Protein AF-A0A1H2DAK4-F1 (afdb_monomer_lite)

pLDDT: mean 86.94, std 15.89, range [40.03, 98.31]

Secondary structure (DSSP, 8-state):
------PPPPTT----S-HHHHHHHHHHHHHHHHHHHHHH--SPPPPPTTHHHHHHHHHHHHHHHH---HHHHHHHHHHHHHHHHHHHHH-HHHHH-HHHHHHHHHHHHHHHTTS-TT-TTHHHHHHHHHHHT----SHHHHHHHHHHHHHHHHHHHHHHH--

Radius of gyration: 18.95 Å; chains: 1; bounding box: 58×36×54 Å

Foldseek 3Di:
DDPDPPDPPDPPDDPPDQLLVVLLVQLLVLLVQQVCCVVPNDDRDDRDVCNVVSLVSQLVVLCVQQVDDSVVSSVLSVLLSVVLSVCSVPPPCCVPPPVLVVLVNVLSCCCSSVVCVPRLLNQLVVLSVVLVPQDPPDPVSVVVNVVSVVSNVVSSVVSSPVD

Organism: NCBI:txid113562

Sequence (163 aa):
MESDRIVPADPERPVSGEPHVRLVDAVLRSSRGHADWQAEGGPRPQLPRGWTELWNDAVRRQMDLAEEPENDARRTVQAMLDQLTRLDREAEWFRSDPLLRTRAISETLLHCTRLGPDVPSRLAQAAWHRQQGLRPVDYARIQAIAAAQDDWLEAWNIWATTR

Structure (mmCIF, N/CA/C/O backbone):
data_AF-A0A1H2DAK4-F1
#
_entry.id   AF-A0A1H2DAK4-F1
#
loop_
_atom_site.group_PDB
_atom_site.id
_atom_site.type_symbol
_atom_site.label_atom_id
_atom_site.label_alt_id
_atom_site.label_comp_id
_atom_site.label_asym_id
_atom_site.label_entity_id
_atom_site.label_seq_id
_atom_site.pdbx_PDB_ins_code
_atom_site.Cartn_x
_atom_site.Cartn_y
_atom_site.Cartn_z
_atom_site.occupancy
_atom_site.B_iso_or_equiv
_atom_site.auth_seq_id
_atom_site.auth_comp_id
_atom_site.auth_asym_id
_atom_site.auth_atom_id
_atom_site.pdbx_PDB_model_num
ATOM 1 N N . MET A 1 1 ? -44.681 16.536 31.452 1.00 40.69 1 MET A N 1
ATOM 2 C CA . MET A 1 1 ? -44.625 16.177 30.019 1.00 40.69 1 MET A CA 1
ATOM 3 C C . MET A 1 1 ? -43.407 16.867 29.451 1.00 40.69 1 MET A C 1
ATOM 5 O O . MET A 1 1 ? -43.492 18.020 29.053 1.00 40.69 1 MET A O 1
ATOM 9 N N . GLU A 1 2 ? -42.263 16.203 29.547 1.00 40.03 2 GLU A N 1
ATOM 10 C CA . GLU A 1 2 ? -40.990 16.700 29.033 1.00 40.03 2 GLU A CA 1
ATOM 11 C C . GLU A 1 2 ? -40.801 16.061 27.658 1.00 40.03 2 GLU A C 1
ATOM 13 O O . GLU A 1 2 ? -40.705 14.840 27.548 1.00 40.03 2 GLU A O 1
ATOM 18 N N . SER A 1 3 ? -40.885 16.878 26.606 1.00 45.59 3 SER A N 1
ATOM 19 C CA . SER A 1 3 ? -40.594 16.443 25.243 1.00 45.59 3 SER A CA 1
ATOM 20 C C . SER A 1 3 ? -39.106 16.162 25.129 1.00 45.59 3 SER A C 1
ATOM 22 O O . SER A 1 3 ? -38.292 17.086 25.113 1.00 45.59 3 SER A O 1
ATOM 24 N N . ASP A 1 4 ? -38.792 14.879 25.023 1.00 43.88 4 ASP A N 1
ATOM 25 C CA . ASP A 1 4 ? -37.480 14.350 24.696 1.00 43.88 4 ASP A CA 1
ATOM 26 C C . ASP A 1 4 ? -37.085 14.849 23.295 1.00 43.88 4 ASP A C 1
ATOM 28 O O . ASP A 1 4 ? -37.601 14.407 22.263 1.00 43.88 4 ASP A O 1
ATOM 32 N N . ARG A 1 5 ? -36.235 15.880 23.251 1.00 52.38 5 ARG A N 1
ATOM 33 C CA . ARG A 1 5 ? -35.618 16.342 22.009 1.00 52.38 5 ARG A CA 1
ATOM 34 C C . ARG A 1 5 ? -34.585 15.299 21.617 1.00 52.38 5 ARG A C 1
ATOM 36 O O . ARG A 1 5 ? -33.481 15.290 22.150 1.00 52.38 5 ARG A O 1
ATOM 43 N N . ILE A 1 6 ? -34.932 14.477 20.632 1.00 50.94 6 ILE A N 1
ATOM 44 C CA . ILE A 1 6 ? -33.966 13.710 19.850 1.00 50.94 6 ILE A CA 1
ATOM 45 C C . ILE A 1 6 ? -32.992 14.720 19.233 1.00 50.94 6 ILE A C 1
ATOM 47 O O . ILE A 1 6 ? -33.313 15.412 18.267 1.00 50.94 6 ILE A O 1
ATOM 51 N N . VAL A 1 7 ? -31.816 14.849 19.843 1.00 50.03 7 VAL A N 1
ATOM 52 C CA . VAL A 1 7 ? -30.684 15.566 19.263 1.00 50.03 7 VAL A CA 1
ATOM 53 C C . VAL A 1 7 ? -30.211 14.721 18.078 1.00 50.03 7 VAL A C 1
ATOM 55 O O . VAL A 1 7 ? -29.848 13.561 18.290 1.00 50.03 7 VAL A O 1
ATOM 58 N N . PRO A 1 8 ? -30.240 15.227 16.832 1.00 43.41 8 PRO A N 1
ATOM 59 C CA . PRO A 1 8 ? -29.675 14.490 15.713 1.00 43.41 8 PRO A CA 1
ATOM 60 C C . PRO A 1 8 ? -28.182 14.286 15.975 1.00 43.41 8 PRO A C 1
ATOM 62 O O . PRO A 1 8 ? -27.466 15.233 16.298 1.00 43.41 8 PRO A O 1
ATOM 65 N N . ALA A 1 9 ? -27.731 13.035 15.884 1.00 45.91 9 ALA A N 1
ATOM 66 C CA . ALA A 1 9 ? -26.320 12.704 15.978 1.00 45.91 9 ALA A CA 1
ATOM 67 C C . ALA A 1 9 ? -25.557 13.470 14.890 1.00 45.91 9 ALA A C 1
ATOM 69 O O . ALA A 1 9 ? -25.835 13.327 13.700 1.00 45.91 9 ALA A O 1
ATOM 70 N N . ASP A 1 10 ? -24.625 14.300 15.334 1.00 41.59 10 ASP A N 1
ATOM 71 C CA . ASP A 1 10 ? -23.711 15.064 14.502 1.00 41.59 10 ASP A CA 1
ATOM 72 C C . ASP A 1 10 ? -22.810 14.101 13.694 1.00 41.59 10 ASP A C 1
ATOM 74 O O . ASP A 1 10 ? -22.093 13.297 14.303 1.00 41.59 10 ASP A O 1
ATOM 78 N N . PRO A 1 11 ? -22.843 14.108 12.346 1.00 46.69 11 PRO A N 1
ATOM 79 C CA . PRO A 1 11 ? -22.005 13.232 11.527 1.00 46.69 11 PRO A CA 1
ATOM 80 C C . PRO A 1 11 ? -20.517 13.639 11.516 1.00 46.69 11 PRO A C 1
ATOM 82 O O . PRO A 1 11 ? -19.717 12.964 10.869 1.00 46.69 11 PRO A O 1
ATOM 85 N N . GLU A 1 12 ? -20.126 14.702 12.230 1.00 40.50 12 GLU A N 1
ATOM 86 C CA . GLU A 1 12 ? -18.793 15.318 12.165 1.00 40.50 12 GLU A CA 1
ATOM 87 C C . GLU A 1 12 ? -17.876 15.038 13.369 1.00 40.50 12 GLU A C 1
ATOM 89 O O . GLU A 1 12 ? -16.971 15.819 13.668 1.00 40.50 12 GLU A O 1
ATOM 94 N N . ARG A 1 13 ? -18.010 13.900 14.066 1.00 42.22 13 ARG A N 1
ATOM 95 C CA . ARG A 1 13 ? -16.887 13.473 14.921 1.00 42.22 13 ARG A CA 1
ATOM 96 C C . ARG A 1 13 ? -15.722 13.032 14.029 1.00 42.22 13 ARG A C 1
ATOM 98 O O . ARG A 1 13 ? -15.907 12.094 13.249 1.00 42.22 13 ARG A O 1
ATOM 105 N N . PRO A 1 14 ? -14.510 13.611 14.153 1.00 43.75 14 PRO A N 1
ATOM 106 C CA . PRO A 1 14 ? -13.342 13.025 13.518 1.00 43.75 14 PRO A CA 1
ATOM 107 C C . PRO A 1 14 ? -13.191 11.611 14.076 1.00 43.75 14 PRO A C 1
ATOM 109 O O . PRO A 1 14 ? -13.089 11.415 15.288 1.00 43.75 14 PRO A O 1
ATOM 112 N N . VAL A 1 15 ? -13.244 10.613 13.195 1.00 46.28 15 VAL A N 1
ATOM 113 C CA . VAL A 1 15 ? -12.971 9.226 13.564 1.00 46.28 15 VAL A CA 1
ATOM 114 C C . VAL A 1 15 ? -11.529 9.197 14.064 1.00 46.28 15 VAL A C 1
ATOM 116 O O . VAL A 1 15 ? -10.595 9.296 13.270 1.00 46.28 15 VAL A O 1
ATOM 119 N N . SER A 1 16 ? -11.364 9.160 15.388 1.00 53.69 16 SER A N 1
ATOM 120 C CA . SER A 1 16 ? -10.074 8.980 16.050 1.00 53.69 16 SER A CA 1
ATOM 121 C C . SER A 1 16 ? -9.445 7.703 15.499 1.00 53.69 16 SER A C 1
ATOM 123 O O . SER A 1 16 ? -10.003 6.617 15.649 1.00 53.69 16 SER A O 1
ATOM 125 N N . GLY A 1 17 ? -8.342 7.841 14.773 1.00 75.88 17 GLY A N 1
ATOM 126 C CA . GLY A 1 17 ? -7.692 6.744 14.072 1.00 75.88 17 GLY A CA 1
ATOM 127 C C . GLY A 1 17 ? -6.449 7.239 13.351 1.00 75.88 17 GLY A C 1
ATOM 128 O O . GLY A 1 17 ? -6.394 8.397 12.932 1.00 75.88 17 GLY A O 1
ATOM 129 N N . GLU A 1 18 ? -5.451 6.367 13.231 1.00 92.00 18 GLU A N 1
ATOM 130 C CA . GLU A 1 18 ? -4.160 6.725 12.644 1.00 92.00 18 GLU A CA 1
ATOM 131 C C . GLU A 1 18 ? -4.334 7.234 11.195 1.00 92.00 18 GLU A C 1
ATOM 133 O O . GLU A 1 18 ? -4.997 6.553 10.399 1.00 92.00 18 GLU A O 1
ATOM 138 N N . PRO A 1 19 ? -3.771 8.408 10.823 1.00 95.69 19 PRO A N 1
ATOM 139 C CA . PRO A 1 19 ? -3.984 9.029 9.511 1.00 95.69 19 PRO A CA 1
ATOM 140 C C . PRO A 1 19 ? -3.718 8.101 8.322 1.00 95.69 19 PRO A C 1
ATOM 142 O O . PRO A 1 19 ? -4.517 8.058 7.384 1.00 95.69 19 PRO A O 1
ATOM 145 N N . HIS A 1 20 ? -2.651 7.298 8.383 1.00 96.00 20 HIS A N 1
ATOM 146 C CA . HIS A 1 20 ? -2.337 6.330 7.334 1.00 96.00 20 HIS A CA 1
ATOM 147 C C . HIS A 1 20 ? -3.435 5.279 7.157 1.00 96.00 20 HIS A C 1
ATOM 149 O O . HIS A 1 20 ? -3.815 4.993 6.025 1.00 96.00 20 HIS A O 1
ATOM 155 N N . VAL A 1 21 ? -3.987 4.738 8.248 1.00 95.44 21 VAL A N 1
ATOM 156 C CA . VAL A 1 21 ? -5.060 3.726 8.189 1.00 95.44 21 VAL A CA 1
ATOM 157 C C . VAL A 1 21 ? -6.309 4.319 7.546 1.00 95.44 21 VAL A C 1
ATOM 159 O O . VAL A 1 21 ? -6.886 3.715 6.644 1.00 95.44 21 VAL A O 1
ATOM 162 N N . ARG A 1 22 ? -6.690 5.542 7.940 1.00 94.75 22 ARG A N 1
ATOM 163 C CA . ARG A 1 22 ? -7.845 6.243 7.356 1.00 94.75 22 ARG A CA 1
ATOM 164 C C . ARG A 1 22 ? -7.684 6.448 5.849 1.00 94.75 22 ARG A C 1
ATOM 166 O O . ARG A 1 22 ? -8.647 6.257 5.102 1.00 94.75 22 ARG A O 1
ATOM 173 N N . LEU A 1 23 ? -6.483 6.827 5.407 1.00 95.88 23 LEU A N 1
ATOM 174 C CA . LEU A 1 23 ? -6.170 6.994 3.991 1.00 95.88 23 LEU A CA 1
ATOM 175 C C . LEU A 1 23 ? -6.206 5.653 3.243 1.00 95.88 23 LEU A C 1
ATOM 177 O O . LEU A 1 23 ? -6.872 5.562 2.213 1.00 95.88 23 LEU A O 1
ATOM 181 N N . VAL A 1 24 ? -5.563 4.608 3.774 1.00 95.81 24 VAL A N 1
ATOM 182 C CA . VAL A 1 24 ? -5.571 3.250 3.196 1.00 95.81 24 VAL A CA 1
ATOM 183 C C . VAL A 1 24 ? -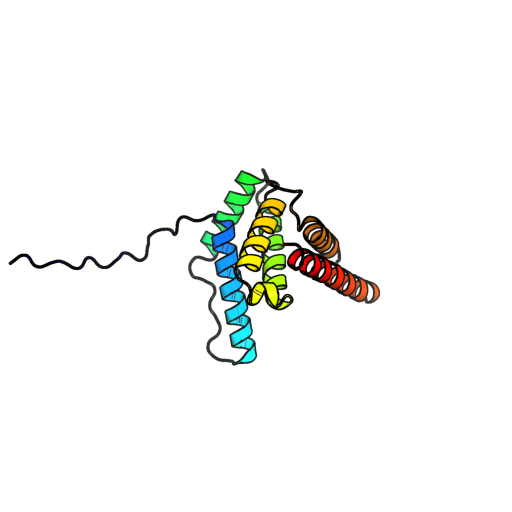6.999 2.749 3.007 1.00 95.81 24 VAL A C 1
ATOM 185 O O . VAL A 1 24 ? -7.368 2.338 1.910 1.00 95.81 24 VAL A O 1
ATOM 188 N N . ASP A 1 25 ? -7.832 2.855 4.036 1.00 94.50 25 ASP A N 1
ATOM 189 C CA . ASP A 1 25 ? -9.226 2.425 3.984 1.00 94.50 25 ASP A CA 1
ATOM 190 C C . ASP A 1 25 ? -10.032 3.174 2.915 1.00 94.50 25 ASP A C 1
ATOM 192 O O . ASP A 1 25 ? -10.825 2.575 2.183 1.00 94.50 25 ASP A O 1
ATOM 196 N N . ALA A 1 26 ? -9.840 4.493 2.806 1.00 93.31 26 ALA A N 1
ATOM 197 C CA . ALA A 1 26 ? -10.498 5.303 1.785 1.00 93.31 26 ALA A CA 1
ATOM 198 C C . ALA A 1 26 ? -10.056 4.904 0.368 1.00 93.31 26 ALA A C 1
ATOM 200 O O . ALA A 1 26 ? -10.895 4.795 -0.529 1.00 93.31 26 ALA A O 1
ATOM 201 N N . VAL A 1 27 ? -8.761 4.642 0.180 1.00 93.69 27 VAL A N 1
ATOM 202 C CA . VAL A 1 27 ? -8.184 4.212 -1.097 1.00 93.69 27 VAL A CA 1
ATOM 203 C C . VAL A 1 27 ? -8.676 2.829 -1.498 1.00 93.69 27 VAL A C 1
ATOM 205 O O . VAL A 1 27 ? -9.128 2.664 -2.628 1.00 93.69 27 VAL A O 1
ATOM 208 N N . LEU A 1 28 ? -8.650 1.849 -0.593 1.00 93.56 28 LEU A N 1
ATOM 209 C CA . LEU A 1 28 ? -9.102 0.488 -0.886 1.00 93.56 28 LEU A CA 1
ATOM 210 C C . LEU A 1 28 ? -10.592 0.458 -1.240 1.00 93.56 28 LEU A C 1
ATOM 212 O O . LEU A 1 28 ? -10.975 -0.154 -2.236 1.00 93.56 28 LEU A O 1
ATOM 216 N N . ARG A 1 29 ? -11.437 1.189 -0.499 1.00 91.69 29 ARG A N 1
ATOM 217 C CA . ARG A 1 29 ? -12.859 1.336 -0.856 1.00 91.69 29 ARG A CA 1
ATOM 218 C C . ARG A 1 29 ? -13.047 1.971 -2.234 1.00 91.69 29 ARG A C 1
ATOM 220 O O . ARG A 1 29 ? -13.841 1.472 -3.025 1.00 91.69 29 ARG A O 1
ATOM 227 N N . SER A 1 30 ? -12.316 3.048 -2.526 1.00 90.25 30 SER A N 1
ATOM 228 C CA . SER A 1 30 ? -12.381 3.730 -3.826 1.00 90.25 30 SER A CA 1
ATOM 229 C C . SER A 1 30 ? -11.916 2.826 -4.974 1.00 90.25 30 SER A C 1
ATOM 231 O O . SER A 1 30 ? -12.549 2.798 -6.028 1.00 90.25 30 SER A O 1
ATOM 233 N N . SER A 1 31 ? -10.843 2.057 -4.762 1.00 89.56 31 SER A N 1
ATOM 234 C CA . SER A 1 31 ? -10.284 1.111 -5.734 1.00 89.56 31 SER A CA 1
ATOM 235 C C . SER A 1 31 ? -11.284 0.012 -6.089 1.00 89.56 31 SER A C 1
ATOM 237 O O . SER A 1 31 ? -11.508 -0.252 -7.267 1.00 89.56 31 SER A O 1
ATOM 239 N N . ARG A 1 32 ? -11.941 -0.580 -5.084 1.00 89.44 32 ARG A N 1
ATOM 240 C CA . ARG A 1 32 ? -12.981 -1.598 -5.298 1.00 89.44 32 ARG A CA 1
ATOM 241 C C . ARG A 1 32 ? -14.186 -1.030 -6.036 1.00 89.44 32 ARG A C 1
ATOM 243 O O . ARG A 1 32 ? -14.568 -1.581 -7.055 1.00 89.44 32 ARG A O 1
ATOM 250 N N . GLY A 1 33 ? -14.682 0.140 -5.625 1.00 88.06 33 GLY A N 1
ATOM 251 C CA . GLY A 1 33 ? -15.780 0.802 -6.338 1.00 88.06 33 GLY A CA 1
ATOM 252 C C . GLY A 1 33 ? -15.449 1.111 -7.805 1.00 88.06 33 GLY A C 1
ATOM 253 O O . GLY A 1 33 ? -16.317 1.019 -8.667 1.00 88.06 33 GLY A O 1
ATOM 254 N N . HIS A 1 34 ? -14.190 1.439 -8.118 1.00 87.19 34 HIS A N 1
ATOM 255 C CA . HIS A 1 34 ? -13.735 1.576 -9.505 1.00 87.19 34 HIS A CA 1
ATOM 256 C C . HIS A 1 34 ? -13.685 0.246 -10.256 1.00 87.19 34 HIS A C 1
ATOM 258 O O . HIS A 1 34 ? -14.047 0.229 -11.430 1.00 87.19 34 HIS A O 1
ATOM 264 N N . ALA A 1 35 ? -13.249 -0.838 -9.615 1.00 86.38 35 ALA A N 1
ATOM 265 C CA . ALA A 1 35 ? -13.250 -2.167 -10.220 1.00 86.38 35 ALA A CA 1
ATOM 266 C C . ALA A 1 35 ? -14.682 -2.647 -10.515 1.00 86.38 35 ALA A C 1
ATOM 268 O O . ALA A 1 35 ? -14.954 -3.069 -11.636 1.00 86.38 35 ALA A O 1
ATOM 269 N N . ASP A 1 36 ? -15.602 -2.479 -9.562 1.00 87.38 36 ASP A N 1
ATOM 270 C CA . ASP A 1 36 ? -17.020 -2.822 -9.716 1.00 87.38 36 ASP A CA 1
ATOM 271 C C . ASP A 1 36 ? -17.647 -2.015 -10.865 1.00 87.38 36 ASP A C 1
ATOM 273 O O . ASP A 1 36 ? -18.281 -2.573 -11.756 1.00 87.38 36 ASP A O 1
ATOM 277 N N . TRP A 1 37 ? -17.377 -0.706 -10.925 1.00 90.12 37 TRP A N 1
ATOM 278 C CA . TRP A 1 37 ? -17.820 0.148 -12.031 1.00 90.12 37 TRP A CA 1
ATOM 279 C C . TRP A 1 37 ? -17.250 -0.277 -13.393 1.00 90.12 37 TRP A C 1
ATOM 281 O O . TRP A 1 37 ? -17.956 -0.221 -14.399 1.00 90.12 37 TRP A O 1
ATOM 291 N N . GLN A 1 38 ? -15.983 -0.700 -13.455 1.00 88.06 38 GLN A N 1
ATOM 292 C CA . GLN A 1 38 ? -15.385 -1.204 -14.696 1.00 88.06 38 GLN A CA 1
ATOM 293 C C . GLN A 1 38 ? -16.006 -2.532 -15.147 1.00 88.06 38 GLN A C 1
ATOM 295 O O . GLN A 1 38 ? -16.105 -2.763 -16.351 1.00 88.06 38 GLN A O 1
ATOM 300 N N . ALA A 1 39 ? -16.411 -3.388 -14.207 1.00 89.19 39 ALA A N 1
ATOM 301 C CA . ALA A 1 39 ? -16.997 -4.693 -14.494 1.00 89.19 39 ALA A CA 1
ATOM 302 C C . ALA A 1 39 ? -18.492 -4.612 -14.850 1.00 89.19 39 ALA A C 1
ATOM 304 O O . ALA A 1 39 ? -18.938 -5.268 -15.790 1.00 89.19 39 ALA A O 1
ATOM 305 N N . GLU A 1 40 ? -19.262 -3.808 -14.116 1.00 90.06 40 GLU A N 1
ATOM 306 C CA . GLU A 1 40 ? -20.732 -3.801 -14.159 1.00 90.06 40 GLU A CA 1
ATOM 307 C C . GLU A 1 40 ? -21.319 -2.542 -14.825 1.00 90.06 40 GLU A C 1
ATOM 309 O O . GLU A 1 40 ? -22.497 -2.508 -15.187 1.00 90.06 40 GLU A O 1
ATOM 314 N N . GLY A 1 41 ? -20.504 -1.504 -15.035 1.00 83.44 41 GLY A N 1
ATOM 315 C CA . GLY A 1 41 ? -20.950 -0.201 -15.520 1.00 83.44 41 GLY A CA 1
ATOM 316 C C . GLY A 1 41 ? -21.617 0.652 -14.433 1.00 83.44 41 GLY A C 1
ATOM 317 O O . GLY A 1 41 ? -21.430 0.451 -13.236 1.00 83.44 41 GLY A O 1
ATOM 318 N N . GLY A 1 42 ? -22.381 1.669 -14.846 1.00 79.75 42 GLY A N 1
ATOM 319 C CA . GLY A 1 42 ? -23.100 2.569 -13.933 1.00 79.75 42 GLY A CA 1
ATOM 320 C C . GLY A 1 42 ? -22.407 3.916 -13.667 1.00 79.75 42 GLY A C 1
ATOM 321 O O . GLY A 1 42 ? -21.532 4.335 -14.434 1.00 79.75 42 GLY A O 1
ATOM 322 N N . PRO A 1 43 ? -22.836 4.656 -12.625 1.00 78.25 43 PRO A N 1
ATOM 323 C CA . PRO A 1 43 ? -22.279 5.963 -12.296 1.00 78.25 43 PRO A CA 1
ATOM 324 C C . PRO A 1 43 ? -20.807 5.848 -11.905 1.00 78.25 43 PRO A C 1
ATOM 326 O O . PRO A 1 43 ? -20.446 5.048 -11.045 1.00 78.25 43 PRO A O 1
ATOM 329 N N . ARG A 1 44 ? -19.960 6.689 -12.508 1.00 79.94 44 ARG A N 1
ATOM 330 C CA . ARG A 1 44 ? -18.531 6.721 -12.192 1.00 79.94 44 ARG A CA 1
ATOM 331 C C . ARG A 1 44 ? -18.329 7.008 -10.694 1.00 79.94 44 ARG A C 1
ATOM 333 O O . ARG A 1 44 ? -18.878 8.005 -10.209 1.00 79.94 44 ARG A O 1
ATOM 340 N N . PRO A 1 45 ? -17.517 6.211 -9.976 1.00 81.00 45 PRO A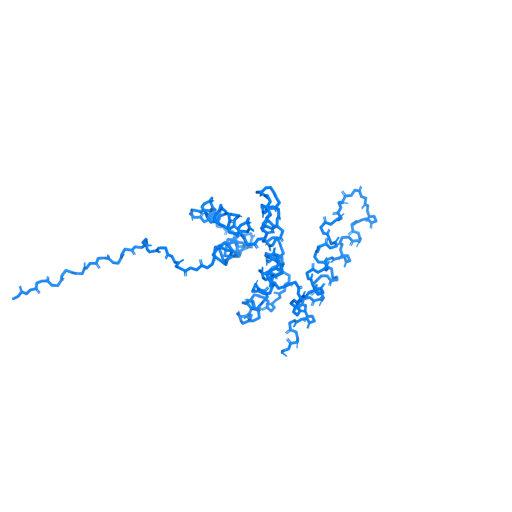 N 1
ATOM 341 C CA . PRO A 1 45 ? -17.217 6.475 -8.579 1.00 81.00 45 PRO A CA 1
ATOM 342 C C . PRO A 1 45 ? -16.554 7.842 -8.436 1.00 81.00 45 PRO A C 1
ATOM 344 O O . PRO A 1 45 ? -15.661 8.209 -9.205 1.00 81.00 45 PRO A O 1
ATOM 347 N N . GLN A 1 46 ? -16.998 8.606 -7.446 1.00 81.00 46 GLN A N 1
ATOM 348 C CA . GLN A 1 46 ? -16.360 9.869 -7.098 1.00 81.00 46 GLN A CA 1
ATOM 349 C C . GLN A 1 46 ? -15.218 9.616 -6.120 1.00 81.00 46 GLN A C 1
ATOM 351 O O . GLN A 1 46 ? -15.261 8.675 -5.324 1.00 81.00 46 GLN A O 1
ATOM 356 N N . LEU A 1 47 ? -14.204 10.482 -6.159 1.00 76.44 47 LEU A N 1
ATOM 357 C CA . LEU A 1 47 ? -13.187 10.493 -5.114 1.00 76.44 47 LEU A CA 1
ATOM 358 C C . LEU A 1 47 ? -13.859 10.708 -3.748 1.00 76.44 47 LEU A C 1
ATOM 360 O O . LEU A 1 47 ? -14.835 11.464 -3.664 1.00 76.44 47 LEU A O 1
ATOM 364 N N . PRO A 1 48 ? -13.346 10.077 -2.676 1.00 80.94 48 PRO A N 1
ATOM 365 C CA . PRO A 1 48 ? -13.849 10.317 -1.334 1.00 80.94 48 PRO A CA 1
ATOM 366 C C . PRO A 1 48 ? -13.862 11.815 -1.018 1.00 80.94 48 PRO A C 1
ATOM 368 O O . PRO A 1 48 ? -12.899 12.532 -1.308 1.00 80.94 48 PRO A O 1
ATOM 371 N N . ARG A 1 49 ? -14.947 12.291 -0.397 1.00 83.31 49 ARG A N 1
ATOM 372 C CA . ARG A 1 49 ? -14.971 13.646 0.165 1.00 83.31 49 ARG A CA 1
ATOM 373 C C . ARG A 1 49 ? -13.812 13.784 1.153 1.00 83.31 49 ARG A C 1
ATOM 375 O O . ARG A 1 49 ? -13.561 12.871 1.936 1.00 83.31 49 ARG A O 1
ATOM 382 N N . GLY A 1 50 ? -13.100 14.901 1.069 1.00 88.69 50 GLY A N 1
ATOM 383 C CA . GLY A 1 50 ? -11.924 15.169 1.894 1.00 88.69 50 GLY A CA 1
ATOM 384 C C . GLY A 1 50 ? -10.674 14.359 1.547 1.00 88.69 50 GLY A C 1
ATOM 385 O O . GLY A 1 50 ? -9.788 14.191 2.383 1.00 88.69 50 GLY A O 1
ATOM 386 N N . TRP A 1 51 ? -10.566 13.865 0.306 1.00 90.56 51 TRP A N 1
ATOM 387 C CA . TRP A 1 51 ? -9.354 13.212 -0.205 1.00 90.56 51 TRP A CA 1
ATOM 388 C C . TRP A 1 51 ? -8.078 14.014 0.089 1.00 90.56 51 TRP A C 1
ATOM 390 O O . TRP A 1 51 ? -7.092 13.465 0.575 1.00 90.56 51 TRP A O 1
ATOM 400 N N . THR A 1 52 ? -8.115 15.321 -0.176 1.00 93.38 52 THR A N 1
ATOM 401 C CA . THR A 1 52 ? -6.979 16.220 0.047 1.00 93.38 52 THR A CA 1
ATOM 402 C C . THR A 1 52 ? -6.587 16.287 1.521 1.00 93.38 52 THR A C 1
ATOM 404 O O . THR A 1 52 ? -5.396 16.255 1.823 1.00 93.38 52 THR A O 1
ATOM 407 N N . GLU A 1 53 ? -7.554 16.345 2.442 1.00 95.25 53 GLU A N 1
ATOM 408 C CA . GLU A 1 53 ? -7.259 16.336 3.879 1.00 95.25 53 GLU A CA 1
ATOM 409 C C . GLU A 1 53 ? -6.654 14.998 4.315 1.00 95.25 53 GLU A C 1
ATOM 411 O O . GLU A 1 53 ? -5.594 14.996 4.934 1.00 95.25 53 GLU A O 1
ATOM 416 N N . LEU A 1 54 ? -7.249 13.865 3.919 1.00 95.69 54 LEU A N 1
ATOM 417 C CA . LEU A 1 54 ? -6.731 12.529 4.248 1.00 95.69 54 LEU A CA 1
ATOM 418 C C . LEU A 1 54 ? -5.291 12.335 3.758 1.00 95.69 54 LEU A C 1
ATOM 420 O O . LEU A 1 54 ? -4.448 11.813 4.487 1.00 95.69 54 LEU A O 1
ATOM 424 N N . TRP A 1 55 ? -5.012 12.770 2.528 1.00 96.69 55 TRP A N 1
ATOM 425 C CA . TRP A 1 55 ? -3.673 12.736 1.953 1.00 96.69 55 TRP A CA 1
ATOM 426 C C . TRP A 1 55 ? -2.693 13.590 2.761 1.00 96.69 55 TRP A C 1
ATOM 428 O O . TRP A 1 55 ? -1.635 13.108 3.165 1.00 96.69 55 TRP A O 1
ATOM 438 N N . ASN A 1 56 ? -3.045 14.851 3.018 1.00 97.62 56 ASN A N 1
ATOM 439 C CA . ASN A 1 56 ? -2.170 15.782 3.725 1.00 97.62 56 ASN A CA 1
ATOM 440 C C . ASN A 1 56 ? -1.897 15.335 5.166 1.00 97.62 56 ASN A C 1
ATOM 442 O O . ASN A 1 56 ? -0.765 15.455 5.628 1.00 97.62 56 ASN A O 1
ATOM 446 N N . ASP A 1 57 ? -2.894 14.792 5.861 1.00 97.50 57 ASP A N 1
ATOM 447 C CA . ASP A 1 57 ? -2.735 14.300 7.228 1.00 97.50 57 ASP A CA 1
ATOM 448 C C . ASP A 1 57 ? -1.809 13.079 7.286 1.00 97.50 57 ASP A C 1
ATOM 450 O O . ASP A 1 57 ? -0.932 13.022 8.148 1.00 97.50 57 ASP A O 1
ATOM 454 N N . ALA A 1 58 ? -1.929 12.136 6.344 1.00 97.50 58 ALA A N 1
ATOM 455 C CA . ALA A 1 58 ? -1.016 10.995 6.262 1.00 97.50 58 ALA A CA 1
ATOM 456 C C . ALA A 1 58 ? 0.419 11.417 5.906 1.00 97.50 58 ALA A C 1
ATOM 458 O O . ALA A 1 58 ? 1.370 10.892 6.480 1.00 97.50 58 ALA A O 1
ATOM 459 N N . VAL A 1 59 ? 0.591 12.388 5.000 1.00 98.31 59 VAL A N 1
ATOM 460 C CA . VAL A 1 59 ? 1.917 12.923 4.642 1.00 98.31 59 VAL A CA 1
ATOM 461 C C . VAL A 1 59 ? 2.564 13.631 5.826 1.00 98.31 59 VAL A C 1
ATOM 463 O O . VAL A 1 59 ? 3.718 13.345 6.129 1.00 98.31 59 VAL A O 1
ATOM 466 N N . ARG A 1 60 ? 1.838 14.504 6.536 1.00 98.19 60 ARG A N 1
ATOM 467 C CA . ARG A 1 60 ? 2.355 15.154 7.754 1.00 98.19 60 ARG A CA 1
ATOM 468 C C . ARG A 1 60 ? 2.743 14.120 8.798 1.00 98.19 60 ARG A C 1
ATOM 470 O O . ARG A 1 60 ? 3.848 14.161 9.321 1.00 98.19 60 ARG A O 1
ATOM 477 N N . ARG A 1 61 ? 1.875 13.134 9.027 1.00 97.12 61 ARG A N 1
ATOM 478 C CA . ARG A 1 61 ? 2.158 12.053 9.968 1.00 97.12 61 ARG A CA 1
ATOM 479 C C . ARG A 1 61 ? 3.400 11.253 9.573 1.00 97.12 61 ARG A C 1
ATOM 481 O O . ARG A 1 61 ? 4.175 10.877 10.443 1.00 97.12 61 ARG A O 1
ATOM 488 N N . GLN A 1 62 ? 3.609 11.009 8.281 1.00 97.81 62 GLN A N 1
ATOM 489 C CA . GLN A 1 62 ? 4.817 10.360 7.771 1.00 97.81 62 GLN A CA 1
ATOM 490 C C . GLN A 1 62 ? 6.071 11.208 8.020 1.00 97.81 62 GLN A C 1
ATOM 492 O O . GLN A 1 62 ? 7.083 10.661 8.453 1.00 97.81 62 GLN A O 1
ATOM 497 N N . MET A 1 63 ? 6.004 12.523 7.785 1.00 98.00 63 MET A N 1
ATOM 498 C CA . MET A 1 63 ? 7.105 13.442 8.099 1.00 98.00 63 MET A CA 1
ATOM 499 C C . MET A 1 63 ? 7.457 13.385 9.589 1.00 98.00 63 MET A C 1
ATOM 501 O O . MET A 1 63 ? 8.628 13.248 9.929 1.00 98.00 63 MET A O 1
ATOM 505 N N . ASP A 1 64 ? 6.446 13.420 10.460 1.00 97.00 64 ASP A N 1
ATOM 506 C CA . ASP A 1 64 ? 6.632 13.400 11.914 1.00 97.00 64 ASP A CA 1
ATOM 507 C C . ASP A 1 64 ? 7.236 12.080 12.415 1.00 97.00 64 ASP A C 1
ATOM 509 O O . ASP A 1 64 ? 8.036 12.080 13.345 1.00 97.00 64 ASP A O 1
ATOM 513 N N . LEU A 1 65 ? 6.836 10.944 11.831 1.00 94.94 65 LEU A N 1
ATOM 514 C CA . LEU A 1 65 ? 7.266 9.617 12.284 1.00 94.94 65 LEU A CA 1
ATOM 515 C C . LEU A 1 65 ? 8.628 9.192 11.729 1.00 94.94 65 LEU A C 1
ATOM 517 O O . LEU A 1 65 ? 9.400 8.557 12.441 1.00 94.94 65 LEU A O 1
ATOM 521 N N . ALA A 1 66 ? 8.901 9.492 10.458 1.00 93.62 66 ALA A N 1
ATOM 522 C CA . ALA A 1 66 ? 10.094 9.017 9.758 1.00 93.62 66 ALA A CA 1
ATOM 523 C C . ALA A 1 66 ? 11.176 10.099 9.590 1.00 93.62 66 ALA A C 1
ATOM 525 O O . ALA A 1 66 ? 12.217 9.817 8.988 1.00 93.62 66 ALA A O 1
ATOM 526 N N . GLU A 1 67 ? 10.916 11.316 10.087 1.00 94.88 67 GLU A N 1
ATOM 527 C CA . GLU A 1 67 ? 11.764 12.508 9.936 1.00 94.88 67 GLU A CA 1
ATOM 528 C C . GLU A 1 67 ? 12.120 12.790 8.462 1.00 94.88 67 GLU A C 1
ATOM 530 O O . GLU A 1 67 ? 13.220 13.221 8.115 1.00 94.88 67 GLU A O 1
ATOM 535 N N . GLU A 1 68 ? 11.179 12.502 7.558 1.00 94.50 68 GLU A N 1
ATOM 536 C CA . GLU A 1 68 ? 11.355 12.667 6.115 1.00 94.50 68 GLU A CA 1
ATOM 537 C C . GLU A 1 68 ? 10.962 14.084 5.667 1.00 94.50 68 GLU A C 1
ATOM 539 O O . GLU A 1 68 ? 9.956 14.627 6.135 1.00 94.50 68 GLU A O 1
ATOM 544 N N . PRO A 1 69 ? 11.687 14.694 4.707 1.00 97.50 69 PRO A N 1
ATOM 545 C CA . PRO A 1 69 ? 11.216 15.917 4.070 1.00 97.50 69 PRO A CA 1
ATOM 546 C C . PRO A 1 69 ? 9.915 15.639 3.306 1.00 97.50 69 PRO A C 1
ATOM 548 O O . PRO A 1 69 ? 9.697 14.534 2.809 1.00 97.50 69 PRO A O 1
ATOM 551 N N . GLU A 1 70 ? 9.062 16.655 3.153 1.00 97.50 70 GLU A N 1
ATOM 552 C CA . GLU A 1 70 ? 7.704 16.492 2.607 1.00 97.50 70 GLU A CA 1
ATOM 553 C C . GLU A 1 70 ? 7.672 15.718 1.280 1.00 97.50 70 GLU A C 1
ATOM 555 O O . GLU A 1 70 ? 6.870 14.803 1.103 1.00 97.50 70 GLU A O 1
ATOM 560 N N . ASN A 1 71 ? 8.572 16.035 0.345 1.00 97.44 71 ASN A N 1
ATOM 561 C CA . ASN A 1 71 ? 8.629 15.349 -0.947 1.00 97.44 71 ASN A CA 1
ATOM 562 C C . ASN A 1 71 ? 8.922 13.851 -0.816 1.00 97.44 71 ASN A C 1
ATOM 564 O O . ASN A 1 71 ? 8.456 13.070 -1.646 1.00 97.44 71 ASN A O 1
ATOM 568 N N . ASP A 1 72 ? 9.706 13.450 0.179 1.00 97.19 72 ASP A N 1
ATOM 569 C CA . ASP A 1 72 ? 10.055 12.053 0.422 1.00 97.19 72 ASP A CA 1
ATOM 570 C C . ASP A 1 72 ? 8.892 11.354 1.118 1.00 97.19 72 ASP A C 1
ATOM 572 O O . ASP A 1 72 ? 8.432 10.330 0.619 1.00 97.19 72 ASP A O 1
ATOM 576 N N . ALA A 1 73 ? 8.304 11.992 2.133 1.00 97.69 73 ALA A N 1
ATOM 577 C CA . ALA A 1 73 ? 7.099 11.510 2.802 1.00 97.69 73 ALA A CA 1
ATOM 578 C C . ALA A 1 73 ? 5.941 11.270 1.815 1.00 97.69 73 ALA A C 1
ATOM 580 O O . ALA A 1 73 ? 5.288 10.227 1.854 1.00 97.69 73 ALA A O 1
ATOM 581 N N . ARG A 1 74 ? 5.720 12.185 0.859 1.00 98.19 74 ARG A N 1
ATOM 582 C CA . ARG A 1 74 ? 4.726 12.020 -0.220 1.00 98.19 74 ARG A CA 1
ATOM 583 C C . ARG A 1 74 ? 5.005 10.792 -1.081 1.00 98.19 74 ARG A C 1
ATOM 585 O O . ARG A 1 74 ? 4.072 10.065 -1.416 1.00 98.19 74 ARG A O 1
ATOM 592 N N . ARG A 1 75 ? 6.269 10.555 -1.452 1.00 96.44 75 ARG A N 1
ATOM 593 C CA . ARG A 1 75 ? 6.652 9.376 -2.246 1.00 96.44 75 ARG A CA 1
ATOM 594 C C . ARG A 1 75 ? 6.487 8.090 -1.444 1.00 96.44 75 ARG A C 1
ATOM 596 O O . ARG A 1 75 ? 5.990 7.118 -2.002 1.00 96.44 75 ARG A O 1
ATOM 603 N N . THR A 1 76 ? 6.831 8.096 -0.160 1.00 96.69 76 THR A N 1
ATOM 604 C CA . THR A 1 76 ? 6.648 6.949 0.736 1.00 96.69 76 THR A CA 1
ATOM 605 C C . THR A 1 76 ? 5.167 6.602 0.903 1.00 96.69 76 THR A C 1
ATOM 607 O O . THR A 1 76 ? 4.785 5.448 0.711 1.00 96.69 76 THR A O 1
ATOM 610 N N . VAL A 1 77 ? 4.305 7.594 1.164 1.00 97.69 77 VAL A N 1
ATOM 611 C CA . VAL A 1 77 ? 2.848 7.389 1.262 1.00 97.69 77 VAL A CA 1
ATOM 612 C C . VAL A 1 77 ? 2.272 6.890 -0.066 1.00 97.69 77 VAL A C 1
ATOM 614 O O . VAL A 1 77 ? 1.490 5.941 -0.066 1.00 97.69 77 VAL A O 1
ATOM 617 N N . GLN A 1 78 ? 2.688 7.456 -1.204 1.00 96.88 78 GLN A N 1
ATOM 618 C CA . GLN A 1 78 ? 2.263 6.961 -2.518 1.00 96.88 78 GLN A CA 1
ATOM 619 C C . GLN A 1 78 ? 2.670 5.495 -2.727 1.00 96.88 78 GLN A C 1
ATOM 621 O O . GLN A 1 78 ? 1.831 4.663 -3.062 1.00 96.88 78 GLN A O 1
ATOM 626 N N . ALA A 1 79 ? 3.940 5.167 -2.475 1.00 95.94 79 ALA A N 1
ATOM 627 C CA . ALA A 1 79 ? 4.484 3.821 -2.624 1.00 95.94 79 ALA A CA 1
ATOM 628 C C . ALA A 1 79 ? 3.744 2.789 -1.760 1.00 95.94 79 ALA A C 1
ATOM 630 O O . ALA A 1 79 ? 3.488 1.673 -2.213 1.00 95.94 79 ALA A O 1
ATOM 631 N N . MET A 1 80 ? 3.390 3.167 -0.531 1.00 97.00 80 MET A N 1
ATOM 632 C CA . MET A 1 80 ? 2.590 2.355 0.384 1.00 97.00 80 MET A CA 1
ATOM 633 C C . MET A 1 80 ? 1.189 2.077 -0.182 1.00 97.00 80 MET A C 1
ATOM 635 O O . MET A 1 80 ? 0.734 0.933 -0.174 1.00 97.00 80 MET A O 1
ATOM 639 N N . LEU A 1 81 ? 0.498 3.101 -0.689 1.00 96.94 81 LEU A N 1
ATOM 640 C CA . LEU A 1 81 ? -0.844 2.943 -1.259 1.00 96.94 81 LEU A CA 1
ATOM 641 C C . LEU A 1 81 ? -0.836 2.102 -2.537 1.00 96.94 81 LEU A C 1
ATOM 643 O O . LEU A 1 81 ? -1.707 1.249 -2.717 1.00 96.94 81 LEU A O 1
ATOM 647 N N . ASP A 1 82 ? 0.162 2.296 -3.394 1.00 95.62 82 ASP A N 1
ATOM 648 C CA . ASP A 1 82 ? 0.344 1.503 -4.610 1.00 95.62 82 ASP A CA 1
ATOM 649 C C . ASP A 1 82 ? 0.546 0.016 -4.273 1.00 95.62 82 ASP A C 1
ATOM 651 O O . ASP A 1 82 ? -0.027 -0.856 -4.932 1.00 95.62 82 ASP A O 1
ATOM 655 N N . GLN A 1 83 ? 1.298 -0.290 -3.209 1.00 96.44 83 GLN A N 1
ATOM 656 C CA . GLN A 1 83 ? 1.481 -1.666 -2.743 1.00 96.44 83 GLN A CA 1
ATOM 657 C C . GLN A 1 83 ? 0.158 -2.283 -2.282 1.00 96.44 83 GLN A C 1
ATOM 659 O O . GLN A 1 83 ? -0.208 -3.377 -2.712 1.00 96.44 83 GLN A O 1
ATOM 664 N N . LEU A 1 84 ? -0.565 -1.588 -1.403 1.00 97.62 84 LEU A N 1
ATOM 665 C CA . LEU A 1 84 ? -1.773 -2.119 -0.767 1.00 97.62 84 LEU A CA 1
ATOM 666 C C . LEU A 1 84 ? -2.938 -2.251 -1.755 1.00 97.62 84 LEU A C 1
ATOM 668 O O . LEU A 1 84 ? -3.660 -3.243 -1.724 1.00 97.62 84 LEU A O 1
ATOM 672 N N . THR A 1 85 ? -3.095 -1.302 -2.678 1.00 95.88 85 THR A N 1
ATOM 673 C CA . THR A 1 85 ? -4.079 -1.423 -3.770 1.00 95.88 85 THR A CA 1
ATOM 674 C C . THR A 1 85 ? -3.739 -2.558 -4.722 1.00 95.88 85 THR A C 1
ATOM 676 O O . THR A 1 85 ? -4.633 -3.203 -5.269 1.00 95.88 85 THR A O 1
ATOM 679 N N . ARG A 1 86 ? -2.453 -2.853 -4.930 1.00 95.06 86 ARG A N 1
ATOM 680 C CA . ARG A 1 86 ? -2.060 -4.018 -5.717 1.00 95.06 86 ARG A CA 1
ATOM 681 C C . ARG A 1 86 ? -2.320 -5.324 -4.982 1.00 95.06 86 ARG A C 1
ATOM 683 O O . ARG A 1 86 ? -2.826 -6.238 -5.620 1.00 95.06 86 ARG A O 1
ATOM 690 N N . LEU A 1 87 ? -2.065 -5.405 -3.676 1.00 96.94 87 LEU A N 1
ATOM 691 C CA . LEU A 1 87 ? -2.461 -6.575 -2.886 1.00 96.94 87 LEU A CA 1
ATOM 692 C C . LEU A 1 87 ? -3.964 -6.814 -2.976 1.00 96.94 87 LEU A C 1
ATOM 694 O O . LEU A 1 87 ? -4.389 -7.936 -3.223 1.00 96.94 87 LEU A O 1
ATOM 698 N N . ASP A 1 88 ? -4.765 -5.754 -2.876 1.00 96.44 88 ASP A N 1
ATOM 699 C CA . ASP A 1 88 ? -6.217 -5.861 -3.001 1.00 96.44 88 ASP A CA 1
ATOM 700 C C . ASP A 1 88 ? -6.668 -6.418 -4.356 1.00 96.44 88 ASP A C 1
ATOM 702 O O . ASP A 1 88 ? -7.662 -7.134 -4.41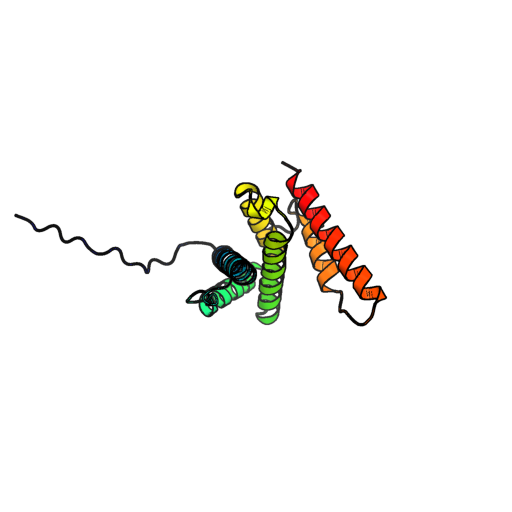8 1.00 96.44 88 ASP A O 1
ATOM 706 N N . ARG A 1 89 ? -5.928 -6.158 -5.438 1.00 93.88 89 ARG A N 1
ATOM 707 C CA . ARG A 1 89 ? -6.232 -6.692 -6.777 1.00 93.88 89 ARG A CA 1
ATOM 708 C C . ARG A 1 89 ? -5.724 -8.115 -6.988 1.00 93.88 89 ARG A C 1
ATOM 710 O O . ARG A 1 89 ? -6.448 -8.939 -7.536 1.00 93.88 89 ARG A O 1
ATOM 717 N N . GLU A 1 90 ? -4.521 -8.423 -6.525 1.00 95.38 90 GLU A N 1
ATOM 718 C CA . GLU A 1 90 ? -3.815 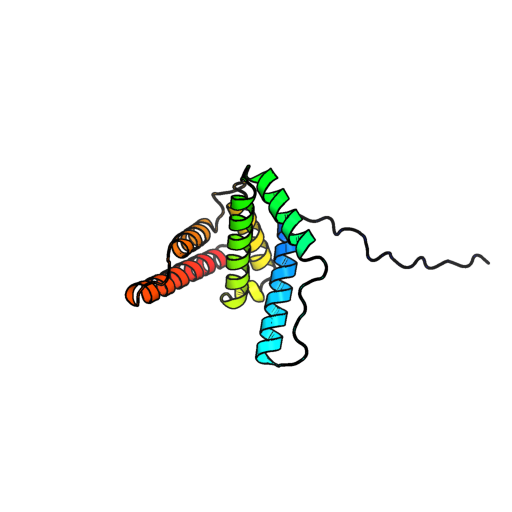-9.654 -6.910 1.00 95.38 90 GLU A CA 1
ATOM 719 C C . GLU A 1 90 ? -3.938 -10.777 -5.867 1.00 95.38 90 GLU A C 1
ATOM 721 O O . GLU A 1 90 ? -3.908 -11.954 -6.214 1.00 95.38 90 GLU A O 1
ATOM 726 N N . ALA A 1 91 ? -4.115 -10.444 -4.585 1.00 96.75 91 ALA A N 1
ATOM 727 C CA . ALA A 1 91 ? -4.128 -11.414 -3.496 1.00 96.75 91 ALA A CA 1
ATOM 728 C C . ALA A 1 91 ? -5.551 -11.654 -2.972 1.00 96.75 91 ALA A C 1
ATOM 730 O O . ALA A 1 91 ? -6.137 -10.812 -2.289 1.00 96.75 91 ALA A O 1
ATOM 731 N N . GLU A 1 92 ? -6.105 -12.839 -3.240 1.00 96.19 92 GLU A N 1
ATOM 732 C CA . GLU A 1 92 ? -7.453 -13.195 -2.778 1.00 96.19 92 GLU A CA 1
ATOM 733 C C . GLU A 1 92 ? -7.584 -13.126 -1.253 1.00 96.19 92 GLU A C 1
ATOM 735 O O . GLU A 1 92 ? -8.549 -12.543 -0.760 1.00 96.19 92 GLU A O 1
ATOM 740 N N . TRP A 1 93 ? -6.589 -13.625 -0.511 1.00 97.38 93 TRP A N 1
ATOM 741 C CA . TRP A 1 93 ? -6.590 -13.593 0.955 1.00 97.38 93 TRP A CA 1
ATOM 742 C C . TRP A 1 93 ? -6.684 -12.165 1.510 1.00 97.38 93 TRP A C 1
ATOM 744 O O . TRP A 1 93 ? -7.319 -11.947 2.537 1.00 97.38 93 TRP A O 1
ATOM 754 N N . PHE A 1 94 ? -6.116 -11.167 0.824 1.00 97.38 94 PHE A N 1
ATOM 755 C CA . PHE A 1 94 ? -6.181 -9.770 1.262 1.00 97.38 94 PHE A CA 1
ATOM 756 C C . PHE A 1 94 ? -7.608 -9.211 1.127 1.00 97.38 94 PHE A C 1
ATOM 758 O O . PHE A 1 94 ? -8.060 -8.375 1.920 1.00 97.38 94 PHE A O 1
ATOM 765 N N . ARG A 1 95 ? -8.372 -9.698 0.144 1.00 94.62 95 ARG A N 1
ATOM 766 C CA . ARG A 1 95 ? -9.783 -9.334 -0.027 1.00 94.62 95 ARG A CA 1
ATOM 767 C C . ARG A 1 95 ? -10.687 -10.073 0.956 1.00 94.62 95 ARG A C 1
ATOM 769 O O . ARG A 1 95 ? -11.528 -9.430 1.593 1.00 94.62 95 ARG A O 1
ATOM 776 N N . SER A 1 96 ? -10.516 -11.387 1.075 1.00 95.81 96 SER A N 1
ATOM 777 C CA . SER A 1 96 ? -11.467 -12.284 1.738 1.00 95.81 96 SER A CA 1
ATOM 778 C C . SER A 1 96 ? -11.217 -12.497 3.233 1.00 95.81 96 SER A C 1
ATOM 780 O O . SER A 1 96 ? -12.182 -12.739 3.953 1.00 95.81 96 SER A O 1
ATOM 782 N N . ASP A 1 97 ? -9.982 -12.341 3.725 1.00 97.12 97 ASP A N 1
ATOM 783 C CA . ASP A 1 97 ? -9.634 -12.498 5.144 1.00 97.12 97 ASP A CA 1
ATOM 784 C C . ASP A 1 97 ? -9.339 -11.130 5.802 1.00 97.12 97 ASP A C 1
ATOM 786 O O . ASP A 1 97 ? -8.280 -10.529 5.575 1.00 97.12 97 ASP A O 1
ATOM 790 N N . PRO A 1 98 ? -10.253 -10.599 6.641 1.00 94.75 98 PRO A N 1
ATOM 791 C CA . PRO A 1 98 ? -10.050 -9.318 7.312 1.00 94.75 98 PRO A CA 1
ATOM 792 C C . PRO A 1 98 ? -8.860 -9.302 8.275 1.00 94.75 98 PRO A C 1
ATOM 794 O O . PRO A 1 98 ? -8.231 -8.255 8.414 1.00 94.75 9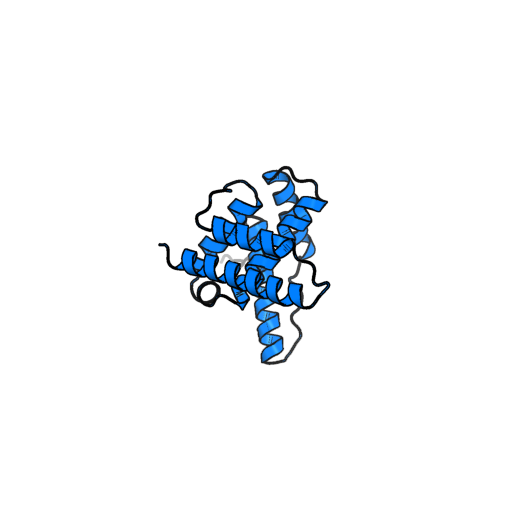8 PRO A O 1
ATOM 797 N N . LEU A 1 99 ? -8.544 -10.423 8.933 1.00 95.88 99 LEU A N 1
ATOM 798 C CA . LEU A 1 99 ? -7.459 -10.485 9.913 1.00 95.88 99 LEU A CA 1
ATOM 799 C C . LEU A 1 99 ? -6.103 -10.433 9.212 1.00 95.88 99 LEU A C 1
ATOM 801 O O . LEU A 1 99 ? -5.244 -9.638 9.601 1.00 95.88 99 LEU A O 1
ATOM 805 N N . LEU A 1 100 ? -5.933 -11.216 8.142 1.00 96.94 100 LEU A N 1
ATOM 806 C CA . LEU A 1 100 ? -4.722 -11.157 7.321 1.00 96.94 100 LEU A CA 1
ATOM 807 C C . LEU A 1 100 ? -4.564 -9.787 6.661 1.00 96.94 100 LEU A C 1
ATOM 809 O O . LEU A 1 100 ? -3.467 -9.229 6.674 1.00 96.94 100 LEU A O 1
ATOM 813 N N . ARG A 1 101 ? -5.652 -9.193 6.154 1.00 97.00 101 ARG A N 1
ATOM 814 C CA . ARG A 1 101 ? -5.618 -7.831 5.607 1.00 97.00 101 ARG A CA 1
ATOM 815 C C . ARG A 1 101 ? -5.145 -6.812 6.641 1.00 97.00 101 ARG A C 1
ATOM 817 O O . ARG A 1 101 ? -4.233 -6.041 6.353 1.00 97.00 101 ARG A O 1
ATOM 824 N N . THR A 1 102 ? -5.742 -6.797 7.834 1.00 96.25 102 THR A N 1
ATOM 825 C CA . THR A 1 102 ? -5.354 -5.858 8.895 1.00 96.25 102 THR A CA 1
ATOM 826 C C . THR A 1 102 ? -3.887 -6.039 9.272 1.00 96.25 102 THR A C 1
ATOM 828 O O . THR A 1 102 ? -3.161 -5.051 9.341 1.00 96.25 102 THR A O 1
ATOM 831 N N . ARG A 1 103 ? -3.419 -7.283 9.426 1.00 97.19 103 ARG A N 1
ATOM 832 C CA . ARG A 1 103 ? -2.011 -7.574 9.726 1.00 97.19 103 ARG A CA 1
ATOM 833 C C . ARG A 1 103 ? -1.072 -7.079 8.616 1.00 97.19 103 ARG A C 1
ATOM 835 O O . ARG A 1 103 ? -0.076 -6.432 8.922 1.00 97.19 103 ARG A O 1
ATOM 842 N N . ALA A 1 104 ? -1.404 -7.310 7.344 1.00 97.75 104 ALA A N 1
ATOM 843 C CA . ALA A 1 104 ? -0.599 -6.858 6.206 1.00 97.75 104 ALA A CA 1
ATOM 844 C C . ALA A 1 104 ? -0.513 -5.326 6.125 1.00 97.75 104 ALA A C 1
ATOM 846 O O . ALA A 1 104 ? 0.563 -4.776 5.869 1.00 97.75 104 ALA A O 1
ATOM 847 N N . ILE A 1 105 ? -1.628 -4.629 6.383 1.00 97.62 105 ILE A N 1
ATOM 848 C CA . ILE A 1 105 ? -1.659 -3.163 6.472 1.00 97.62 105 ILE A CA 1
ATOM 849 C C . ILE A 1 105 ? -0.760 -2.705 7.622 1.00 97.62 105 ILE A C 1
ATOM 851 O O . ILE A 1 105 ? 0.142 -1.908 7.390 1.00 97.62 105 ILE A O 1
ATOM 855 N N . SER A 1 106 ? -0.941 -3.237 8.834 1.00 96.69 106 SER A N 1
ATOM 856 C CA . SER A 1 106 ? -0.139 -2.857 10.002 1.00 96.69 106 SER A CA 1
ATOM 857 C C . SER A 1 106 ? 1.360 -3.071 9.788 1.00 96.69 106 SER A C 1
ATOM 859 O O . SER A 1 106 ? 2.146 -2.172 10.074 1.00 96.69 106 SER A O 1
ATOM 861 N N . GLU A 1 107 ? 1.771 -4.221 9.252 1.00 97.69 107 GLU A N 1
ATOM 862 C CA . GLU A 1 107 ? 3.186 -4.487 8.980 1.00 97.69 107 GLU A CA 1
ATOM 863 C C . GLU A 1 107 ? 3.748 -3.581 7.872 1.00 97.69 107 GLU A C 1
ATOM 865 O O . GLU A 1 107 ? 4.876 -3.104 7.984 1.00 97.69 107 GLU A O 1
ATOM 870 N N . THR A 1 108 ? 2.955 -3.265 6.842 1.00 97.62 108 THR A N 1
ATOM 871 C CA . THR A 1 108 ? 3.353 -2.291 5.812 1.00 97.62 108 THR A CA 1
ATOM 872 C C . THR A 1 108 ? 3.548 -0.897 6.410 1.00 97.62 108 THR A C 1
ATOM 874 O O . THR A 1 108 ? 4.538 -0.238 6.096 1.00 97.62 108 THR A O 1
ATOM 877 N N . LEU A 1 109 ? 2.653 -0.466 7.307 1.00 96.12 109 LEU A N 1
ATOM 878 C CA . LEU A 1 109 ? 2.765 0.817 8.005 1.00 96.12 109 LEU A CA 1
ATOM 879 C C . LEU A 1 109 ? 4.010 0.878 8.890 1.00 96.12 109 LEU A C 1
ATOM 881 O O . LEU A 1 109 ? 4.752 1.856 8.834 1.00 96.12 109 LEU A O 1
ATOM 885 N N . LEU A 1 110 ? 4.273 -0.168 9.676 1.00 96.00 110 LEU A N 1
ATOM 886 C CA . LEU A 1 110 ? 5.469 -0.255 10.520 1.00 96.00 110 LEU A CA 1
ATOM 887 C C . LEU A 1 110 ? 6.755 -0.184 9.690 1.00 96.00 110 LEU A C 1
ATOM 889 O O . LEU A 1 110 ? 7.698 0.510 10.075 1.00 96.00 110 LEU A O 1
ATOM 893 N N . HIS A 1 111 ? 6.778 -0.857 8.538 1.00 95.12 111 HIS A N 1
ATOM 894 C CA . HIS A 1 111 ? 7.922 -0.827 7.637 1.00 95.12 111 HIS A CA 1
ATOM 895 C C . HIS A 1 111 ? 8.123 0.564 7.014 1.00 95.12 111 HIS A C 1
ATOM 897 O O . HIS A 1 111 ? 9.218 1.118 7.097 1.00 95.12 111 HIS A O 1
ATOM 903 N N . CYS A 1 112 ? 7.076 1.170 6.437 1.00 93.50 112 CYS A N 1
ATOM 904 C CA . CYS A 1 112 ? 7.203 2.445 5.722 1.00 93.50 112 CYS A CA 1
ATOM 905 C C . CYS A 1 112 ? 7.438 3.650 6.647 1.00 93.50 112 CYS A C 1
ATOM 907 O O . CYS A 1 112 ? 8.070 4.623 6.245 1.00 93.50 112 CYS A O 1
ATOM 909 N N . THR A 1 113 ? 6.963 3.589 7.893 1.00 94.06 113 THR A N 1
ATOM 910 C CA . THR A 1 113 ? 7.232 4.609 8.925 1.00 94.06 113 THR A CA 1
ATOM 911 C C . THR A 1 113 ? 8.569 4.393 9.637 1.00 94.06 113 THR A C 1
ATOM 913 O O . THR A 1 113 ? 8.926 5.183 10.503 1.00 94.06 113 THR A O 1
ATOM 916 N N . ARG A 1 114 ? 9.316 3.331 9.293 1.00 92.94 114 ARG A N 1
ATOM 917 C CA . ARG A 1 114 ? 10.579 2.912 9.936 1.00 92.94 114 ARG A CA 1
ATOM 918 C C . ARG A 1 114 ? 10.465 2.581 11.432 1.00 92.94 114 ARG A C 1
ATOM 920 O O . ARG A 1 114 ? 11.482 2.334 12.073 1.00 92.94 114 ARG A O 1
ATOM 927 N N . LEU A 1 115 ? 9.251 2.506 11.977 1.00 91.94 115 LEU A N 1
ATOM 928 C CA . LEU A 1 115 ? 8.995 2.116 13.367 1.00 91.94 115 LEU A CA 1
ATOM 929 C C . LEU A 1 115 ? 9.217 0.615 13.610 1.00 91.94 115 LEU A C 1
ATOM 931 O O . LEU A 1 115 ? 9.439 0.198 14.744 1.00 91.94 115 LEU A O 1
ATOM 935 N N . GLY A 1 116 ? 9.162 -0.198 12.554 1.00 92.25 116 GLY A N 1
ATOM 936 C CA . GLY A 1 116 ? 9.424 -1.633 12.601 1.00 92.25 116 GLY A CA 1
ATOM 937 C C . GLY A 1 116 ? 9.954 -2.140 11.261 1.00 92.25 116 GLY A C 1
ATOM 938 O O . GLY A 1 116 ? 9.187 -2.700 10.482 1.00 92.25 116 GLY A O 1
ATOM 939 N N . PRO A 1 117 ? 11.248 -1.954 10.950 1.00 88.00 117 PRO A N 1
ATOM 940 C CA . PRO A 1 117 ? 11.811 -2.418 9.681 1.00 88.00 117 PRO A CA 1
ATOM 941 C C . PRO A 1 117 ? 11.841 -3.955 9.571 1.00 88.00 117 PRO A C 1
ATOM 943 O O . PRO A 1 117 ? 11.697 -4.488 8.469 1.00 88.00 117 PRO A O 1
ATOM 946 N N . ASP A 1 118 ? 11.947 -4.660 10.702 1.00 93.12 118 ASP A N 1
ATOM 947 C CA . ASP A 1 118 ? 12.056 -6.124 10.797 1.00 93.12 118 ASP A CA 1
ATOM 948 C C . ASP A 1 118 ? 10.702 -6.837 10.961 1.00 93.12 118 ASP A C 1
ATOM 950 O O . ASP A 1 118 ? 10.574 -7.824 11.685 1.00 93.12 118 ASP A O 1
ATOM 954 N N . VAL A 1 119 ? 9.664 -6.339 10.285 1.00 95.44 119 VAL A N 1
ATOM 955 C CA . VAL A 1 119 ? 8.358 -7.014 10.242 1.00 95.44 119 VAL A CA 1
ATOM 956 C C . VAL A 1 119 ? 8.453 -8.394 9.576 1.00 95.44 119 VAL A C 1
ATOM 958 O O . VAL A 1 119 ? 9.268 -8.586 8.669 1.00 95.44 119 VAL A O 1
ATOM 961 N N . PRO A 1 120 ? 7.590 -9.358 9.942 1.00 96.81 120 PRO A N 1
ATOM 962 C CA . PRO A 1 120 ? 7.527 -10.657 9.269 1.00 96.81 120 PRO A CA 1
ATOM 963 C C . PRO A 1 120 ? 7.405 -10.564 7.736 1.00 96.81 120 PRO A C 1
ATOM 965 O O . PRO A 1 120 ? 8.002 -11.360 7.016 1.00 96.81 120 PRO A O 1
ATOM 968 N N . SER A 1 121 ? 6.699 -9.556 7.217 1.00 96.56 121 SER A N 1
ATOM 969 C CA . SER A 1 121 ? 6.556 -9.282 5.778 1.00 96.56 121 SER A CA 1
ATOM 970 C C . SER A 1 121 ? 7.781 -8.634 5.114 1.00 96.56 121 SER A C 1
ATOM 972 O O . SER A 1 121 ? 7.717 -8.295 3.933 1.00 96.56 121 SER A O 1
ATOM 974 N N . ARG A 1 122 ? 8.926 -8.481 5.799 1.00 96.12 122 ARG A N 1
ATOM 975 C CA . ARG A 1 122 ? 10.125 -7.781 5.285 1.00 96.12 122 ARG A CA 1
ATOM 976 C C . ARG A 1 122 ? 10.585 -8.268 3.910 1.00 96.12 122 ARG A C 1
ATOM 978 O O . ARG A 1 122 ? 11.006 -7.452 3.095 1.00 96.12 122 ARG A O 1
ATOM 985 N N . LEU A 1 123 ? 10.505 -9.572 3.626 1.00 96.19 123 LEU A N 1
ATOM 986 C CA . LEU A 1 123 ? 10.863 -10.108 2.303 1.00 96.19 123 LEU A CA 1
ATOM 987 C C . LEU A 1 123 ? 9.953 -9.558 1.197 1.00 96.19 123 LEU A C 1
ATOM 989 O O . LEU A 1 123 ? 10.441 -9.186 0.130 1.00 96.19 123 LEU A O 1
ATOM 993 N N . ALA A 1 124 ? 8.657 -9.437 1.478 1.00 97.12 124 ALA A N 1
ATOM 994 C CA . ALA A 1 124 ? 7.692 -8.864 0.555 1.00 97.12 124 ALA A CA 1
ATOM 995 C C . ALA A 1 124 ? 7.911 -7.352 0.375 1.00 97.12 124 ALA A C 1
ATOM 997 O O . ALA A 1 124 ? 7.925 -6.864 -0.754 1.00 97.12 124 ALA A O 1
ATOM 998 N N . GLN A 1 125 ? 8.205 -6.624 1.458 1.00 96.56 125 GLN A N 1
ATOM 999 C CA . GLN A 1 125 ? 8.556 -5.198 1.382 1.00 96.56 125 GLN A CA 1
ATOM 1000 C C . GLN A 1 125 ? 9.836 -4.969 0.555 1.00 96.56 125 GLN A C 1
ATOM 1002 O O . GLN A 1 125 ? 9.901 -4.085 -0.299 1.00 96.56 125 GLN A O 1
ATOM 1007 N N . ALA A 1 126 ? 10.857 -5.812 0.733 1.00 94.62 126 ALA A N 1
ATOM 1008 C CA . ALA A 1 126 ? 12.088 -5.739 -0.051 1.00 94.62 126 ALA A CA 1
ATOM 1009 C C . ALA A 1 126 ? 11.847 -6.037 -1.541 1.00 94.62 126 ALA A C 1
ATOM 1011 O O . ALA A 1 126 ? 12.408 -5.362 -2.407 1.00 94.62 126 ALA A O 1
ATOM 1012 N N . ALA A 1 127 ? 11.006 -7.027 -1.861 1.00 94.69 127 ALA A N 1
ATOM 1013 C CA . ALA A 1 127 ? 10.612 -7.321 -3.238 1.00 94.69 127 ALA A CA 1
ATOM 1014 C C . ALA A 1 127 ? 9.883 -6.134 -3.890 1.00 94.69 127 ALA A C 1
ATOM 1016 O O . ALA A 1 127 ? 10.211 -5.761 -5.018 1.00 94.69 127 ALA A O 1
ATOM 1017 N N . TRP A 1 128 ? 8.995 -5.466 -3.150 1.00 94.69 128 TRP A N 1
ATOM 1018 C CA . TRP A 1 128 ? 8.324 -4.251 -3.611 1.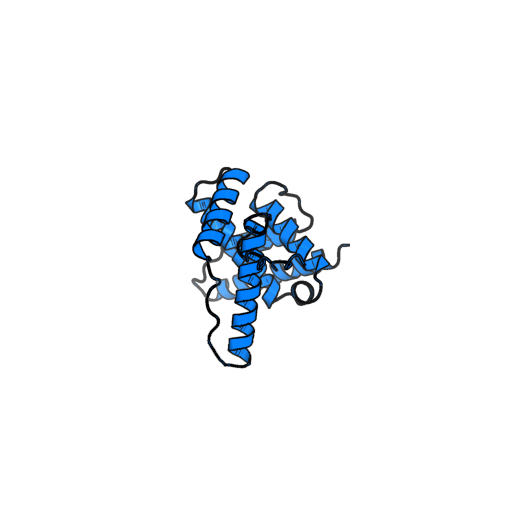00 94.69 128 TRP A CA 1
ATOM 1019 C C . TRP A 1 128 ? 9.306 -3.129 -3.954 1.00 94.69 128 TRP A C 1
ATOM 1021 O O . TRP A 1 128 ? 9.266 -2.573 -5.054 1.00 94.69 128 TRP A O 1
ATOM 1031 N N . HIS A 1 129 ? 10.241 -2.830 -3.049 1.00 91.19 129 HIS A N 1
ATOM 1032 C CA . HIS A 1 129 ? 11.248 -1.794 -3.275 1.00 91.19 129 HIS A CA 1
ATOM 1033 C C . HIS A 1 129 ? 12.137 -2.091 -4.490 1.00 91.19 129 HIS A C 1
ATOM 1035 O O . HIS A 1 129 ? 12.422 -1.180 -5.271 1.00 91.19 129 HIS A O 1
ATOM 1041 N N . ARG A 1 130 ? 12.530 -3.358 -4.703 1.00 88.19 130 ARG A N 1
ATOM 1042 C CA . ARG A 1 130 ? 13.281 -3.772 -5.905 1.00 88.19 130 ARG A CA 1
ATOM 1043 C C . ARG A 1 130 ? 12.513 -3.434 -7.183 1.00 88.19 130 ARG A C 1
ATOM 1045 O O . ARG A 1 130 ? 13.103 -2.920 -8.133 1.00 88.19 130 ARG A O 1
ATOM 1052 N N . GLN A 1 131 ? 11.203 -3.672 -7.195 1.00 85.31 131 GLN A N 1
ATOM 1053 C CA . GLN A 1 131 ? 10.368 -3.410 -8.362 1.00 85.31 131 GLN A CA 1
ATOM 1054 C C . GLN A 1 131 ? 10.264 -1.911 -8.690 1.00 85.31 131 GLN A C 1
ATOM 1056 O O . GLN A 1 131 ? 10.285 -1.541 -9.864 1.00 85.31 131 GLN A O 1
ATOM 1061 N N . GLN A 1 132 ? 10.203 -1.031 -7.684 1.00 81.19 132 GLN A N 1
ATOM 1062 C CA . GLN A 1 132 ? 10.106 0.421 -7.904 1.00 81.19 132 GLN A CA 1
ATOM 1063 C C . GLN A 1 132 ? 11.330 1.022 -8.621 1.00 81.19 132 GLN A C 1
ATOM 1065 O O . GLN A 1 132 ? 11.223 2.066 -9.265 1.00 81.19 132 GLN A O 1
ATOM 1070 N N . GLY A 1 133 ? 12.487 0.354 -8.568 1.00 73.75 133 GLY A N 1
ATOM 1071 C CA . GLY A 1 133 ? 13.693 0.747 -9.306 1.00 73.75 133 GLY A CA 1
ATOM 1072 C C . GLY A 1 133 ? 13.660 0.426 -10.810 1.00 73.75 133 GLY A C 1
ATOM 1073 O O . GLY A 1 133 ? 14.577 0.799 -11.551 1.00 73.75 133 GLY A O 1
ATOM 1074 N N . LEU A 1 134 ? 12.629 -0.270 -11.297 1.00 77.06 134 LEU A N 1
ATOM 1075 C CA . LEU A 1 134 ? 12.522 -0.692 -12.692 1.00 77.06 134 LEU A CA 1
ATOM 1076 C C . LEU A 1 134 ? 11.695 0.319 -13.502 1.00 77.06 134 LEU A C 1
ATOM 1078 O O . LEU A 1 134 ? 10.492 0.452 -13.308 1.00 77.06 134 LEU A O 1
ATOM 1082 N N . ARG A 1 135 ? 12.328 1.014 -14.459 1.00 65.56 135 ARG A N 1
ATOM 1083 C CA . ARG A 1 135 ? 11.613 1.803 -15.480 1.00 65.56 135 ARG A CA 1
ATOM 1084 C C . ARG A 1 135 ? 11.446 0.987 -16.765 1.00 65.56 135 ARG A C 1
ATOM 1086 O O . ARG A 1 135 ? 12.437 0.408 -17.212 1.00 65.56 135 ARG A O 1
ATOM 1093 N N . PRO A 1 136 ? 10.257 0.952 -17.389 1.00 62.06 136 PRO A N 1
ATOM 1094 C CA . PRO A 1 136 ? 10.065 0.261 -18.656 1.00 62.06 136 PRO A CA 1
ATOM 1095 C C . PRO A 1 136 ? 10.693 1.090 -19.780 1.00 62.06 136 PRO A C 1
ATOM 1097 O O . PRO A 1 136 ? 10.149 2.111 -20.186 1.00 62.06 136 PRO A O 1
ATOM 1100 N N . VAL A 1 137 ? 11.873 0.673 -20.236 1.00 64.12 137 VAL A N 1
ATOM 1101 C CA . VAL A 1 137 ? 12.543 1.268 -21.404 1.00 64.12 137 VAL A CA 1
ATOM 1102 C C . VAL A 1 137 ? 12.718 0.272 -22.552 1.00 64.12 137 VAL A C 1
ATOM 1104 O O . VAL A 1 137 ? 12.756 0.722 -23.684 1.00 64.12 137 VAL A O 1
ATOM 1107 N N . ASP A 1 138 ? 12.693 -1.048 -22.291 1.00 66.56 138 ASP A N 1
ATOM 1108 C CA . ASP A 1 138 ? 12.849 -2.108 -23.306 1.00 66.56 138 ASP A CA 1
ATOM 1109 C C . ASP A 1 138 ? 12.140 -3.424 -22.922 1.00 66.56 138 ASP A C 1
ATOM 1111 O O . ASP A 1 138 ? 11.829 -3.662 -21.751 1.00 66.56 138 ASP A O 1
ATOM 1115 N N . TYR A 1 139 ? 11.956 -4.327 -23.896 1.00 63.62 139 TYR A N 1
ATOM 1116 C CA . TYR A 1 139 ? 11.252 -5.614 -23.744 1.00 63.62 139 TYR A CA 1
ATOM 1117 C C . TYR A 1 139 ? 11.878 -6.553 -22.696 1.00 63.62 139 TYR A C 1
ATOM 1119 O O . TYR A 1 139 ? 11.164 -7.138 -21.884 1.00 63.62 139 TYR A O 1
ATOM 1127 N N . ALA A 1 140 ? 13.213 -6.642 -22.636 1.00 66.75 140 ALA A N 1
ATOM 1128 C CA . ALA A 1 140 ? 13.914 -7.413 -21.600 1.00 66.75 140 ALA A CA 1
ATOM 1129 C C . ALA A 1 140 ? 13.579 -6.914 -20.179 1.00 66.75 140 ALA A C 1
ATOM 1131 O O . ALA A 1 140 ? 13.556 -7.682 -19.219 1.00 66.75 140 ALA A O 1
ATOM 1132 N N . ARG A 1 141 ? 13.250 -5.624 -20.045 1.00 73.12 141 ARG A N 1
ATOM 1133 C CA . ARG A 1 141 ? 12.862 -5.017 -18.772 1.00 73.12 141 ARG A CA 1
ATOM 1134 C C . ARG A 1 141 ? 11.386 -5.235 -18.440 1.00 73.12 141 ARG A C 1
ATOM 1136 O O . ARG A 1 141 ? 11.051 -5.221 -17.263 1.00 73.12 141 ARG A O 1
ATOM 1143 N N . ILE A 1 142 ? 10.530 -5.513 -19.429 1.00 78.88 142 ILE A N 1
ATOM 1144 C CA . ILE A 1 142 ? 9.138 -5.944 -19.200 1.00 78.88 142 ILE A CA 1
ATOM 1145 C C . ILE A 1 142 ? 9.122 -7.303 -18.495 1.00 78.88 142 ILE A C 1
ATOM 1147 O O . ILE A 1 142 ? 8.437 -7.452 -17.487 1.00 78.88 142 ILE A O 1
ATOM 1151 N N . GLN A 1 143 ? 9.931 -8.263 -18.959 1.00 82.75 143 GLN A N 1
ATOM 1152 C CA . GLN A 1 143 ? 10.063 -9.563 -18.288 1.00 82.75 143 GLN A CA 1
ATOM 1153 C C . GLN A 1 143 ? 10.611 -9.420 -16.864 1.00 82.75 143 GLN A C 1
ATOM 1155 O O . GLN A 1 143 ? 10.101 -10.057 -15.949 1.00 82.75 143 GLN A O 1
ATOM 1160 N N . ALA A 1 144 ? 11.590 -8.535 -16.651 1.00 84.00 144 ALA A N 1
ATOM 1161 C CA . ALA A 1 144 ? 12.112 -8.256 -15.313 1.00 84.00 144 ALA A CA 1
ATOM 1162 C C . ALA A 1 144 ? 11.063 -7.621 -14.378 1.00 84.00 144 ALA A C 1
ATOM 1164 O O . ALA A 1 144 ? 11.040 -7.930 -13.191 1.00 84.00 144 ALA A O 1
ATOM 1165 N N . ILE A 1 145 ? 10.188 -6.750 -14.897 1.00 84.00 145 ILE A N 1
ATOM 1166 C CA . ILE A 1 145 ? 9.079 -6.165 -14.126 1.00 84.00 145 ILE A CA 1
ATOM 1167 C C . ILE A 1 145 ? 8.053 -7.240 -13.752 1.00 84.00 145 ILE A C 1
ATOM 1169 O O . ILE A 1 145 ? 7.597 -7.248 -12.612 1.00 84.00 145 ILE A O 1
ATOM 1173 N N . ALA A 1 146 ? 7.717 -8.141 -14.681 1.00 86.56 146 ALA A N 1
ATOM 1174 C CA . ALA A 1 146 ? 6.809 -9.257 -14.417 1.00 86.56 146 ALA A CA 1
ATOM 1175 C C . ALA A 1 146 ? 7.390 -10.215 -13.363 1.00 86.56 146 ALA A C 1
ATOM 1177 O O . ALA A 1 146 ? 6.739 -10.478 -12.361 1.00 86.56 146 ALA A O 1
ATOM 1178 N N . ALA A 1 147 ? 8.654 -10.622 -13.506 1.00 88.88 147 ALA A N 1
ATOM 1179 C CA . ALA A 1 147 ? 9.321 -11.465 -12.515 1.00 88.88 147 ALA A CA 1
ATOM 1180 C C . ALA A 1 147 ? 9.398 -10.792 -11.132 1.00 88.88 147 ALA A C 1
ATOM 1182 O O . ALA A 1 147 ? 9.134 -11.423 -10.118 1.00 88.88 147 ALA A O 1
ATOM 1183 N N . ALA A 1 148 ? 9.697 -9.488 -11.073 1.00 89.94 148 ALA A N 1
ATOM 1184 C CA . ALA A 1 148 ? 9.703 -8.749 -9.810 1.00 89.94 148 ALA A CA 1
ATOM 1185 C C . ALA A 1 148 ? 8.302 -8.630 -9.179 1.00 89.94 148 ALA A C 1
ATOM 1187 O O . ALA A 1 148 ? 8.185 -8.574 -7.955 1.00 89.94 148 ALA A O 1
ATOM 1188 N N . GLN A 1 149 ? 7.248 -8.587 -10.000 1.00 90.88 149 GLN A N 1
ATOM 1189 C CA . GLN A 1 149 ? 5.866 -8.658 -9.530 1.00 90.88 149 GLN A CA 1
ATOM 1190 C C . GLN A 1 149 ? 5.549 -10.039 -8.945 1.00 90.88 149 GLN A C 1
ATOM 1192 O O . GLN A 1 149 ? 4.950 -10.099 -7.870 1.00 90.88 149 GLN A O 1
ATOM 1197 N N . ASP A 1 150 ? 5.949 -11.113 -9.625 1.00 93.94 150 ASP A N 1
ATOM 1198 C CA . ASP A 1 150 ? 5.716 -12.486 -9.173 1.00 93.94 150 ASP A CA 1
ATOM 1199 C C . ASP A 1 150 ? 6.454 -12.756 -7.854 1.00 93.94 150 ASP A C 1
ATOM 1201 O O . ASP A 1 150 ? 5.820 -13.173 -6.887 1.00 93.94 150 ASP A O 1
ATOM 1205 N N . ASP A 1 151 ? 7.738 -12.382 -7.761 1.00 95.25 151 ASP A N 1
ATOM 1206 C CA . ASP A 1 151 ? 8.548 -12.426 -6.530 1.00 95.25 151 ASP A CA 1
ATOM 1207 C C . ASP A 1 151 ? 7.841 -11.730 -5.351 1.00 95.25 151 ASP A C 1
ATOM 1209 O O . ASP A 1 151 ? 7.833 -12.209 -4.214 1.00 95.25 151 ASP A O 1
ATOM 1213 N N . TRP A 1 152 ? 7.288 -10.541 -5.607 1.00 96.81 152 TRP A N 1
ATOM 1214 C CA . TRP A 1 152 ? 6.616 -9.737 -4.592 1.00 96.81 152 TRP A CA 1
ATOM 1215 C C . TRP A 1 152 ? 5.322 -10.392 -4.108 1.00 96.81 152 TRP A C 1
ATOM 1217 O O . TRP A 1 152 ? 5.082 -10.454 -2.898 1.00 96.81 152 TRP A O 1
ATOM 1227 N N . LEU A 1 153 ? 4.500 -10.896 -5.030 1.00 97.06 153 LEU A N 1
ATOM 1228 C CA . LEU A 1 153 ? 3.243 -11.554 -4.689 1.00 97.06 153 LEU A CA 1
ATOM 1229 C C . LEU A 1 153 ? 3.489 -12.904 -4.000 1.00 97.06 153 LEU A C 1
ATOM 1231 O O . LEU A 1 153 ? 2.810 -13.226 -3.025 1.00 97.06 153 LEU A O 1
ATOM 1235 N N . GLU A 1 154 ? 4.487 -13.665 -4.451 1.00 97.50 154 GLU A N 1
ATOM 1236 C CA . GLU A 1 154 ? 4.913 -14.913 -3.820 1.00 97.50 154 GLU A CA 1
ATOM 1237 C C . GLU A 1 154 ? 5.354 -14.677 -2.372 1.00 97.50 154 GLU A C 1
ATOM 1239 O O . GLU A 1 154 ? 4.868 -15.358 -1.469 1.00 97.50 154 GLU A O 1
ATOM 1244 N N . ALA A 1 155 ? 6.194 -13.670 -2.116 1.00 97.88 155 ALA A N 1
ATOM 1245 C CA . ALA A 1 155 ? 6.642 -13.345 -0.763 1.00 97.88 155 ALA A CA 1
ATOM 1246 C C . ALA A 1 155 ? 5.472 -13.007 0.180 1.00 97.88 155 ALA A C 1
ATOM 1248 O O . ALA A 1 155 ? 5.458 -13.434 1.338 1.00 97.88 155 ALA A O 1
ATOM 1249 N N . TRP A 1 156 ? 4.466 -12.283 -0.316 1.00 98.06 156 TRP A N 1
ATOM 1250 C CA . TRP A 1 156 ? 3.238 -12.002 0.428 1.00 98.06 156 TRP A CA 1
ATOM 1251 C C . TRP A 1 156 ? 2.382 -13.249 0.667 1.00 98.06 156 TRP A C 1
ATOM 1253 O O . TRP A 1 156 ? 1.836 -13.414 1.757 1.00 98.06 156 TRP A O 1
ATOM 1263 N N . ASN A 1 157 ? 2.284 -14.148 -0.312 1.00 97.94 157 ASN A N 1
ATOM 1264 C CA . ASN A 1 157 ? 1.551 -15.403 -0.163 1.00 97.94 157 ASN A CA 1
ATOM 1265 C C . ASN A 1 157 ? 2.229 -16.340 0.843 1.00 97.94 157 ASN A C 1
ATOM 1267 O O . ASN A 1 157 ? 1.548 -16.898 1.699 1.00 97.94 157 ASN A O 1
ATOM 1271 N N . ILE A 1 158 ? 3.560 -16.455 0.810 1.00 97.69 158 ILE A N 1
ATOM 1272 C CA . ILE A 1 158 ? 4.325 -17.195 1.822 1.00 97.69 158 ILE A CA 1
ATOM 1273 C C . ILE A 1 158 ? 4.043 -16.605 3.205 1.00 97.69 158 ILE A C 1
ATOM 1275 O O . ILE A 1 158 ? 3.650 -17.338 4.112 1.00 97.69 158 ILE A O 1
ATOM 1279 N N . TRP A 1 159 ? 4.159 -15.284 3.356 1.00 97.69 159 TRP A N 1
ATOM 1280 C CA . TRP A 1 159 ? 3.841 -14.597 4.609 1.00 97.69 159 TRP A CA 1
ATOM 1281 C C . TRP A 1 159 ? 2.415 -14.899 5.098 1.00 97.69 159 TRP A C 1
ATOM 1283 O O . TRP A 1 159 ? 2.231 -15.205 6.275 1.00 97.69 159 TRP A O 1
ATOM 1293 N N . ALA A 1 160 ? 1.417 -14.914 4.210 1.00 97.00 160 ALA A N 1
ATOM 1294 C CA . ALA A 1 160 ? 0.025 -15.182 4.578 1.00 97.00 160 ALA A CA 1
ATOM 1295 C C . ALA A 1 160 ? -0.186 -16.607 5.131 1.00 97.00 160 ALA A C 1
ATOM 1297 O O . ALA A 1 160 ? -1.107 -16.836 5.916 1.00 97.00 160 ALA A O 1
ATOM 1298 N N . THR A 1 161 ? 0.681 -17.562 4.770 1.00 96.62 161 THR A N 1
ATOM 1299 C CA . THR A 1 161 ? 0.668 -18.923 5.338 1.00 96.62 161 THR A CA 1
ATOM 1300 C C . THR A 1 161 ? 1.372 -19.031 6.695 1.00 96.62 161 THR A C 1
ATOM 1302 O O . THR A 1 161 ? 1.134 -19.990 7.431 1.00 96.62 161 THR A O 1
ATOM 1305 N N . THR A 1 162 ? 2.205 -18.049 7.059 1.00 89.62 162 THR A N 1
ATOM 1306 C CA . THR A 1 162 ? 2.895 -18.004 8.356 1.00 89.62 162 THR A CA 1
ATOM 1307 C C . THR A 1 162 ? 1.976 -17.408 9.429 1.00 89.62 162 THR A C 1
ATOM 1309 O O . THR A 1 162 ? 1.754 -16.195 9.497 1.00 89.62 162 THR A O 1
ATOM 1312 N N . ARG A 1 163 ? 1.387 -18.282 10.253 1.00 62.12 163 ARG A N 1
ATOM 1313 C CA . ARG A 1 163 ? 0.577 -17.889 11.415 1.00 62.12 163 ARG A CA 1
ATOM 1314 C C . ARG A 1 163 ? 1.451 -17.512 12.599 1.00 62.12 163 ARG A C 1
ATOM 1316 O O . ARG A 1 163 ? 2.351 -18.313 12.926 1.00 62.12 163 ARG A O 1
#